Protein AF-A0A528B965-F1 (afdb_monomer_lite)

Foldseek 3Di:
DPPPVPDDPQDPDPVVNVVVVLVCLCPPNPLALSNLLSCLVNVNFDDSSLVSLVVLLVCLQQVAAPNLVRQLSLLVCCQPRVVRHPPVSNVSNLVSLLAGDLDDVWDDDYDYDCPALQNVLSSLSSQQSSLVRQVQDARVGVRDGSVVSNVSSVVSNVVSVVVCVVPPDPDDPDDDD

Structure (mmCIF, N/CA/C/O backbone):
data_AF-A0A528B965-F1
#
_entry.id   AF-A0A528B965-F1
#
loop_
_atom_site.group_PDB
_atom_site.id
_atom_site.type_symbol
_atom_site.label_atom_id
_atom_site.label_alt_id
_atom_site.label_comp_id
_atom_site.label_asym_id
_atom_site.label_entity_id
_atom_site.label_seq_id
_atom_site.pdbx_PDB_ins_code
_atom_site.Cartn_x
_atom_site.Cartn_y
_atom_site.Cartn_z
_atom_site.occupancy
_atom_site.B_iso_or_equiv
_atom_site.auth_seq_id
_atom_site.auth_comp_id
_atom_site.auth_asym_id
_atom_site.auth_atom_id
_atom_site.pdbx_PDB_model_num
ATOM 1 N N . ILE A 1 1 ? 21.712 -6.961 -5.231 1.00 48.38 1 ILE A N 1
ATOM 2 C CA . ILE A 1 1 ? 22.822 -6.537 -6.134 1.00 48.38 1 ILE A CA 1
ATOM 3 C C . ILE A 1 1 ? 22.264 -6.386 -7.550 1.00 48.38 1 ILE A C 1
ATOM 5 O O . ILE A 1 1 ? 21.886 -7.388 -8.145 1.00 48.38 1 ILE A O 1
ATOM 9 N N . CYS A 1 2 ? 22.176 -5.164 -8.090 1.00 52.44 2 CYS A N 1
ATOM 10 C CA . CYS A 1 2 ? 21.817 -4.955 -9.499 1.00 52.44 2 CYS A CA 1
ATOM 11 C C . CYS A 1 2 ? 22.972 -5.413 -10.394 1.00 52.44 2 CYS A C 1
ATOM 13 O O . CYS A 1 2 ? 24.052 -4.824 -10.389 1.00 52.44 2 CYS A O 1
ATOM 15 N N . HIS A 1 3 ? 22.761 -6.480 -11.162 1.00 63.75 3 HIS A N 1
ATOM 16 C CA . HIS A 1 3 ? 23.746 -6.948 -12.130 1.00 63.75 3 HIS A CA 1
ATOM 17 C C . HIS A 1 3 ? 23.744 -6.015 -13.347 1.00 63.75 3 HIS A C 1
ATOM 19 O O . HIS A 1 3 ? 22.979 -6.233 -14.284 1.00 63.75 3 HIS A O 1
ATOM 25 N N . ALA A 1 4 ? 24.617 -5.001 -13.348 1.00 63.31 4 ALA A N 1
ATOM 26 C CA . ALA A 1 4 ? 24.765 -4.040 -14.450 1.00 63.31 4 ALA A CA 1
ATOM 27 C C . ALA A 1 4 ? 24.949 -4.716 -15.826 1.00 63.31 4 ALA A C 1
ATOM 29 O O . ALA A 1 4 ? 24.523 -4.188 -16.845 1.00 63.31 4 ALA A O 1
ATOM 30 N N . ALA A 1 5 ? 25.497 -5.935 -15.855 1.00 71.44 5 ALA A N 1
ATOM 31 C CA . ALA A 1 5 ? 25.666 -6.728 -17.072 1.00 71.44 5 ALA A CA 1
ATOM 32 C C . ALA A 1 5 ? 24.353 -7.228 -17.714 1.00 71.44 5 ALA A C 1
ATOM 34 O O . ALA A 1 5 ? 24.384 -7.703 -18.846 1.00 71.44 5 ALA A O 1
ATOM 35 N N . ARG A 1 6 ? 23.209 -7.162 -17.015 1.00 72.06 6 ARG A N 1
ATOM 36 C CA . ARG A 1 6 ? 21.889 -7.530 -17.568 1.00 72.06 6 ARG A CA 1
ATOM 37 C C . ARG A 1 6 ? 21.158 -6.354 -18.215 1.00 72.06 6 ARG A C 1
ATOM 39 O O . ARG A 1 6 ? 20.129 -6.569 -18.847 1.00 72.06 6 ARG A O 1
ATOM 46 N N . GLN A 1 7 ? 21.657 -5.131 -18.047 1.00 70.25 7 GLN A N 1
ATOM 47 C CA . GLN A 1 7 ? 21.017 -3.939 -18.594 1.00 70.25 7 GLN A CA 1
ATOM 48 C C . GLN A 1 7 ? 21.459 -3.747 -20.048 1.00 70.25 7 GLN A C 1
ATOM 50 O O . GLN A 1 7 ? 22.637 -3.538 -20.335 1.00 70.25 7 GLN A O 1
ATOM 55 N N . GLY A 1 8 ? 20.504 -3.882 -20.970 1.00 78.25 8 GLY A N 1
ATOM 56 C CA . GLY A 1 8 ? 20.703 -3.627 -22.393 1.00 78.25 8 GLY A CA 1
ATOM 57 C C . GLY A 1 8 ? 20.604 -2.139 -22.740 1.00 78.25 8 GLY A C 1
ATOM 58 O O . GLY A 1 8 ? 20.578 -1.261 -21.878 1.00 78.25 8 GLY A O 1
ATOM 59 N N . ARG A 1 9 ? 20.522 -1.839 -24.040 1.00 87.75 9 ARG A N 1
ATOM 60 C CA . ARG A 1 9 ? 20.187 -0.487 -24.497 1.00 87.75 9 ARG A CA 1
ATOM 61 C C . ARG A 1 9 ? 18.726 -0.202 -24.153 1.00 87.75 9 ARG A C 1
ATOM 63 O O . ARG A 1 9 ? 17.852 -0.891 -24.667 1.00 87.75 9 ARG A O 1
ATOM 70 N N . ALA A 1 10 ? 18.487 0.845 -23.363 1.00 88.12 10 ALA A N 1
ATOM 71 C CA . ALA A 1 10 ? 17.137 1.252 -22.989 1.00 88.12 10 ALA A CA 1
ATOM 72 C C . ALA A 1 10 ? 16.240 1.440 -24.235 1.00 88.12 10 ALA A C 1
ATOM 74 O O . ALA A 1 10 ? 16.672 2.098 -25.197 1.00 88.12 10 ALA A O 1
ATOM 75 N N . PRO A 1 11 ? 15.000 0.917 -24.224 1.00 92.94 11 PRO A N 1
ATOM 76 C CA . PRO A 1 11 ? 14.039 1.114 -25.302 1.00 92.94 11 PRO A CA 1
ATOM 77 C C . PRO A 1 11 ? 13.821 2.592 -25.648 1.00 92.94 11 PRO A C 1
ATOM 79 O O . PRO A 1 11 ? 13.966 3.489 -24.812 1.00 92.94 11 PRO A O 1
ATOM 82 N N . ALA A 1 12 ? 13.452 2.879 -26.897 1.00 94.81 12 ALA A N 1
ATOM 83 C CA . ALA A 1 12 ? 13.223 4.256 -27.336 1.00 94.81 12 ALA A CA 1
ATOM 84 C C . ALA A 1 12 ? 11.933 4.856 -26.744 1.00 94.81 12 ALA A C 1
ATOM 86 O O . ALA A 1 12 ? 11.887 6.056 -26.475 1.00 94.81 12 ALA A O 1
ATOM 87 N N . ILE A 1 13 ? 10.912 4.025 -26.521 1.00 96.44 13 ILE A N 1
ATOM 88 C CA . ILE A 1 13 ? 9.562 4.438 -26.125 1.00 96.44 13 ILE A CA 1
ATOM 89 C C . ILE A 1 13 ? 9.375 4.245 -24.615 1.00 96.44 13 ILE A C 1
ATOM 91 O O . ILE A 1 13 ? 9.802 3.239 -24.053 1.00 96.44 13 ILE A O 1
ATOM 95 N N . LEU A 1 14 ? 8.712 5.201 -23.952 1.00 94.00 14 LEU A N 1
ATOM 96 C CA . LEU A 1 14 ? 8.472 5.170 -22.502 1.00 94.00 14 LEU A CA 1
ATOM 97 C C . LEU A 1 14 ? 7.740 3.897 -22.047 1.00 94.00 14 LEU A C 1
ATOM 99 O O . LEU A 1 14 ? 8.148 3.285 -21.065 1.00 94.00 14 LEU A O 1
ATOM 103 N N . ALA A 1 15 ? 6.694 3.485 -22.766 1.00 94.56 15 ALA A N 1
ATOM 104 C CA . ALA A 1 15 ? 5.930 2.281 -22.439 1.00 94.56 15 ALA A CA 1
ATOM 105 C C . ALA A 1 15 ? 6.813 1.023 -22.421 1.00 94.56 15 ALA A C 1
ATOM 107 O O . ALA A 1 15 ? 6.720 0.220 -21.495 1.00 94.56 15 ALA A O 1
ATOM 108 N N . ASP A 1 16 ? 7.732 0.901 -23.380 1.00 93.75 16 ASP A N 1
ATOM 109 C CA . ASP A 1 16 ? 8.650 -0.236 -23.461 1.00 93.75 16 ASP A CA 1
ATOM 110 C C . ASP A 1 16 ? 9.681 -0.215 -22.326 1.00 93.75 16 ASP A C 1
ATOM 112 O O . ASP A 1 16 ? 10.038 -1.269 -21.809 1.00 93.75 16 ASP A O 1
ATOM 116 N N . ARG A 1 17 ? 10.125 0.972 -21.883 1.00 93.50 17 ARG A N 1
ATOM 117 C CA . ARG A 1 17 ? 10.997 1.108 -20.698 1.00 93.50 17 ARG A CA 1
ATOM 118 C C . ARG A 1 17 ? 10.288 0.665 -19.422 1.00 93.50 17 ARG A C 1
ATOM 120 O O . ARG A 1 17 ? 10.889 -0.015 -18.598 1.00 93.50 17 ARG A O 1
ATOM 127 N N . ILE A 1 18 ? 9.015 1.037 -19.263 1.00 92.06 18 ILE A N 1
ATOM 128 C CA . ILE A 1 18 ? 8.187 0.600 -18.129 1.00 92.06 18 ILE A CA 1
ATOM 129 C C . ILE A 1 18 ? 8.013 -0.922 -18.173 1.00 92.06 18 ILE A C 1
ATOM 131 O O . ILE A 1 18 ? 8.198 -1.586 -17.156 1.00 92.06 18 ILE A O 1
ATOM 135 N N . GLY A 1 19 ? 7.715 -1.476 -19.352 1.00 92.62 19 GLY A N 1
ATOM 136 C CA . GLY A 1 19 ? 7.613 -2.920 -19.561 1.00 92.62 19 GLY A CA 1
ATOM 137 C C . GLY A 1 19 ? 8.909 -3.653 -19.209 1.00 92.62 19 GLY A C 1
ATOM 138 O O . GLY A 1 19 ? 8.876 -4.604 -18.434 1.00 92.62 19 GLY A O 1
ATOM 139 N N . GLU A 1 20 ? 10.054 -3.177 -19.705 1.00 92.25 20 GLU A N 1
ATOM 140 C CA . GLU A 1 20 ? 11.374 -3.731 -19.387 1.00 92.25 20 GLU A CA 1
ATOM 141 C C . GLU A 1 20 ? 11.659 -3.687 -17.878 1.00 92.25 20 GLU A C 1
ATOM 143 O O . GLU A 1 20 ? 12.077 -4.694 -17.306 1.00 92.25 20 GLU A O 1
ATOM 148 N N . ALA A 1 21 ? 11.387 -2.562 -17.211 1.00 91.94 21 ALA A N 1
ATOM 149 C CA . ALA A 1 21 ? 11.592 -2.427 -15.771 1.00 91.94 21 ALA A CA 1
ATOM 150 C C . ALA A 1 21 ? 10.714 -3.402 -14.966 1.00 91.94 21 ALA A C 1
ATOM 152 O O . ALA A 1 21 ? 11.220 -4.104 -14.088 1.00 91.94 21 ALA A O 1
ATOM 153 N N . LEU A 1 22 ? 9.420 -3.499 -15.293 1.00 93.88 22 LEU A N 1
ATOM 154 C CA . LEU A 1 22 ? 8.497 -4.431 -14.639 1.00 93.88 22 LEU A CA 1
ATOM 155 C C . LEU A 1 22 ? 8.911 -5.888 -14.859 1.00 93.88 22 LEU A C 1
ATOM 157 O O . LEU A 1 22 ? 8.882 -6.680 -13.920 1.00 93.88 22 LEU A O 1
ATOM 161 N N . GLU A 1 23 ? 9.341 -6.243 -16.070 1.00 94.00 23 GLU A N 1
ATOM 162 C CA . GLU A 1 23 ? 9.879 -7.568 -16.378 1.00 94.00 23 GLU A CA 1
ATOM 163 C C . GLU A 1 23 ? 11.122 -7.884 -15.539 1.00 94.00 23 GLU A C 1
ATOM 165 O O . GLU A 1 23 ? 11.208 -8.957 -14.937 1.00 94.00 23 GLU A O 1
ATOM 170 N N . GLN A 1 24 ? 12.072 -6.954 -15.432 1.00 93.12 24 GLN A N 1
ATOM 171 C CA . GLN A 1 24 ? 13.275 -7.165 -14.623 1.00 93.12 24 GLN A CA 1
ATOM 172 C C . GLN A 1 24 ? 12.935 -7.388 -13.145 1.00 93.12 24 GLN A C 1
ATOM 174 O O . GLN A 1 24 ? 13.405 -8.358 -12.546 1.00 93.12 24 GLN A O 1
ATOM 179 N N . VAL A 1 25 ? 12.082 -6.539 -12.566 1.00 94.50 25 VAL A N 1
ATOM 180 C CA . VAL A 1 25 ? 11.664 -6.657 -11.161 1.00 94.50 25 VAL A CA 1
ATOM 181 C C . VAL A 1 25 ? 10.906 -7.966 -10.931 1.00 94.50 25 VAL A C 1
ATOM 183 O O . VAL A 1 25 ? 11.247 -8.734 -10.034 1.00 94.50 25 VAL A O 1
ATOM 186 N N . SER A 1 26 ? 9.938 -8.277 -11.793 1.00 96.12 26 SER A N 1
ATOM 187 C CA . SER A 1 26 ? 9.114 -9.489 -11.725 1.00 96.12 26 SER A CA 1
ATOM 188 C C . SER A 1 26 ? 9.948 -10.779 -11.665 1.00 96.12 26 SER A C 1
ATOM 190 O O . SER A 1 26 ? 9.670 -11.686 -10.866 1.00 96.12 26 SER A O 1
ATOM 192 N N . ASN A 1 27 ? 10.989 -10.859 -12.498 1.00 93.44 27 ASN A N 1
ATOM 193 C CA . ASN A 1 27 ? 11.799 -12.065 -12.647 1.00 93.44 27 ASN A CA 1
ATOM 194 C C . ASN A 1 27 ? 12.958 -12.149 -11.639 1.00 93.44 27 ASN A C 1
ATOM 196 O O . ASN A 1 27 ? 13.339 -13.259 -11.266 1.00 93.44 27 ASN A O 1
ATOM 200 N N . PHE A 1 28 ? 13.527 -11.016 -11.202 1.00 92.00 28 PHE A N 1
ATOM 201 C CA . PHE A 1 28 ? 14.840 -11.015 -10.540 1.00 92.00 28 PHE A CA 1
ATOM 202 C C . PHE A 1 28 ? 14.945 -10.227 -9.232 1.00 92.00 28 PHE A C 1
ATOM 204 O O . PHE A 1 28 ? 15.986 -10.339 -8.584 1.00 92.00 28 PHE A O 1
ATOM 211 N N . ALA A 1 29 ? 13.940 -9.438 -8.842 1.00 92.50 29 ALA A N 1
ATOM 212 C CA . ALA A 1 29 ? 13.988 -8.729 -7.563 1.00 92.50 29 ALA A CA 1
ATOM 213 C C . ALA A 1 29 ? 13.898 -9.698 -6.369 1.00 92.50 29 ALA A C 1
ATOM 215 O O . ALA A 1 29 ? 13.611 -10.895 -6.521 1.00 92.50 29 ALA A O 1
ATOM 216 N N . GLU A 1 30 ? 14.143 -9.181 -5.167 1.00 93.25 30 GLU A N 1
ATOM 217 C CA . GLU A 1 30 ? 13.894 -9.934 -3.939 1.00 93.25 30 GLU A CA 1
ATOM 218 C C . GLU A 1 30 ? 12.411 -10.320 -3.837 1.00 93.25 30 GLU A C 1
ATOM 220 O O . GLU A 1 30 ? 11.551 -9.773 -4.526 1.00 93.25 30 GLU A O 1
ATOM 22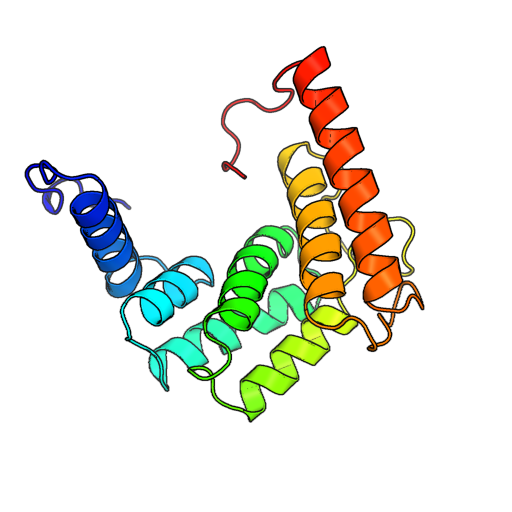5 N N . ALA A 1 31 ? 12.108 -11.354 -3.054 1.00 94.44 31 ALA A N 1
ATOM 226 C CA . ALA A 1 31 ? 10.747 -11.859 -2.901 1.00 94.44 31 ALA A CA 1
ATOM 227 C C . ALA A 1 31 ? 9.931 -10.955 -1.957 1.00 94.44 31 ALA A C 1
ATOM 229 O O . ALA A 1 31 ? 9.570 -11.370 -0.860 1.00 94.44 31 ALA A O 1
ATOM 230 N N . ASP A 1 32 ? 9.657 -9.727 -2.396 1.00 96.25 32 ASP A N 1
ATOM 231 C CA . ASP A 1 32 ? 8.928 -8.692 -1.659 1.00 96.25 32 ASP A CA 1
ATOM 232 C C . ASP A 1 32 ? 7.624 -8.266 -2.371 1.00 96.25 32 ASP A C 1
ATOM 234 O O . ASP A 1 32 ? 7.256 -8.769 -3.442 1.00 96.25 32 ASP A O 1
ATOM 238 N N . THR A 1 33 ? 6.885 -7.330 -1.769 1.00 97.00 33 THR A N 1
ATOM 239 C CA . THR A 1 33 ? 5.614 -6.842 -2.325 1.00 97.00 33 THR A CA 1
ATOM 240 C C . THR A 1 33 ? 5.788 -5.986 -3.582 1.00 97.00 33 THR A C 1
ATOM 242 O O . THR A 1 33 ? 4.852 -5.901 -4.381 1.00 97.00 33 THR A O 1
ATOM 245 N N . VAL A 1 34 ? 6.977 -5.430 -3.837 1.00 96.81 34 VAL A N 1
ATOM 246 C CA . VAL A 1 34 ? 7.304 -4.733 -5.093 1.00 96.81 34 VAL A CA 1
ATOM 247 C C . VAL A 1 34 ? 7.446 -5.744 -6.232 1.00 96.81 34 VAL A C 1
ATOM 249 O O . VAL A 1 34 ? 6.870 -5.563 -7.310 1.00 96.81 34 VAL A O 1
ATOM 252 N N . ARG A 1 35 ? 8.128 -6.869 -5.990 1.00 97.62 35 ARG A N 1
ATOM 253 C CA . ARG A 1 35 ? 8.180 -7.985 -6.935 1.00 97.62 35 ARG A CA 1
ATOM 254 C C . ARG A 1 35 ? 6.809 -8.593 -7.161 1.00 97.62 35 ARG A C 1
ATOM 256 O O . ARG A 1 35 ? 6.465 -8.859 -8.312 1.00 97.62 35 ARG A O 1
ATOM 263 N N . ALA A 1 36 ? 6.013 -8.786 -6.111 1.00 98.25 36 ALA A N 1
ATOM 264 C CA . ALA A 1 36 ? 4.642 -9.264 -6.264 1.00 98.25 36 ALA A CA 1
ATOM 265 C C . ALA A 1 36 ? 3.821 -8.339 -7.177 1.00 98.25 36 ALA A C 1
ATOM 267 O O . ALA A 1 36 ? 3.174 -8.820 -8.110 1.00 98.25 36 ALA A O 1
ATOM 268 N N . LEU A 1 37 ? 3.917 -7.018 -6.982 1.00 98.06 37 LEU A N 1
ATOM 269 C CA . LEU A 1 37 ? 3.245 -6.029 -7.824 1.00 98.06 37 LEU A CA 1
ATOM 270 C C . LEU A 1 37 ? 3.681 -6.136 -9.291 1.00 98.06 37 LEU A C 1
ATOM 272 O O . LEU A 1 37 ? 2.833 -6.205 -10.182 1.00 98.06 37 LEU A O 1
ATOM 276 N N . ALA A 1 38 ? 4.989 -6.209 -9.550 1.00 97.94 38 ALA A N 1
ATOM 277 C CA . ALA A 1 38 ? 5.525 -6.340 -10.904 1.00 97.94 38 ALA A CA 1
ATOM 278 C C . ALA A 1 38 ? 5.099 -7.654 -11.580 1.00 97.94 38 ALA A C 1
ATOM 280 O O . ALA A 1 38 ? 4.752 -7.677 -12.765 1.00 97.94 38 ALA A O 1
ATOM 281 N N . ARG A 1 39 ? 5.064 -8.757 -10.825 1.00 98.38 39 ARG A N 1
ATOM 282 C CA . ARG A 1 39 ? 4.570 -10.049 -11.312 1.00 98.38 39 ARG A CA 1
ATOM 283 C C . ARG A 1 39 ? 3.093 -9.979 -11.682 1.00 98.38 39 ARG A C 1
ATOM 285 O O . ARG A 1 39 ? 2.723 -10.398 -12.776 1.00 98.38 39 ARG A O 1
ATOM 292 N N . LEU A 1 40 ? 2.249 -9.398 -10.829 1.00 98.12 40 LEU A N 1
ATOM 293 C CA . LEU A 1 40 ? 0.825 -9.212 -11.125 1.00 98.12 40 LEU A CA 1
ATOM 294 C C . LEU A 1 40 ? 0.613 -8.327 -12.361 1.00 98.12 40 LEU A C 1
ATOM 296 O O . LEU A 1 40 ? -0.176 -8.692 -13.239 1.00 98.12 40 LEU A O 1
ATOM 300 N N . ALA A 1 41 ? 1.359 -7.222 -12.468 1.00 97.12 41 ALA A N 1
ATOM 301 C CA . ALA A 1 41 ? 1.306 -6.292 -13.596 1.00 97.12 41 ALA A CA 1
ATOM 302 C C . ALA A 1 41 ? 1.699 -6.943 -14.929 1.00 97.12 41 ALA A C 1
ATOM 304 O O . 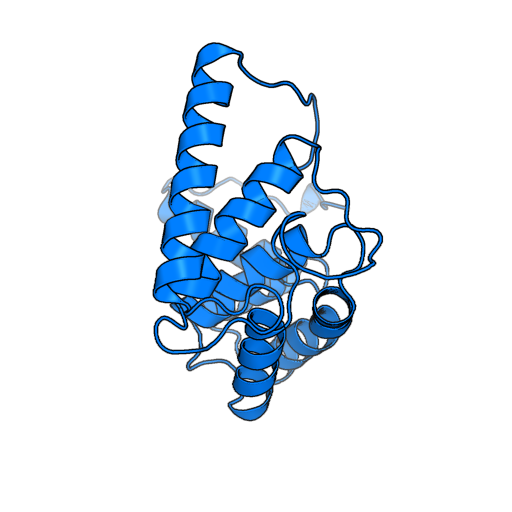ALA A 1 41 ? 1.091 -6.667 -15.960 1.00 97.12 41 ALA A O 1
ATOM 305 N N . THR A 1 42 ? 2.655 -7.871 -14.902 1.00 97.00 42 THR A N 1
ATOM 306 C CA . THR A 1 42 ? 3.124 -8.611 -16.085 1.00 97.00 42 THR A CA 1
ATOM 307 C C . THR A 1 42 ? 2.367 -9.924 -16.330 1.00 97.00 42 THR A C 1
ATOM 309 O O . THR A 1 42 ? 2.794 -10.758 -17.123 1.00 97.00 42 THR A O 1
ATOM 312 N N . GLY A 1 43 ? 1.224 -10.133 -15.662 1.00 96.81 43 GLY A N 1
ATOM 313 C CA . GLY A 1 43 ? 0.360 -11.300 -15.881 1.00 96.81 43 GLY A CA 1
ATOM 314 C C . GLY A 1 43 ? 0.841 -12.594 -15.216 1.00 96.81 43 GLY A C 1
ATOM 315 O O . GLY A 1 43 ? 0.263 -13.652 -15.448 1.00 96.81 43 GLY A O 1
ATOM 316 N N . ARG A 1 44 ? 1.857 -12.526 -14.351 1.00 97.12 44 ARG A N 1
ATOM 317 C CA . ARG A 1 44 ? 2.429 -13.661 -13.613 1.00 97.12 44 ARG A CA 1
ATOM 318 C C . ARG A 1 44 ? 1.796 -13.817 -12.229 1.00 97.12 44 ARG A C 1
ATOM 320 O O . ARG A 1 44 ? 2.500 -13.852 -11.225 1.00 97.12 44 ARG A O 1
ATOM 327 N N . GLY A 1 45 ? 0.468 -13.878 -12.156 1.00 95.56 45 GLY A N 1
ATOM 328 C CA . GLY A 1 45 ? -0.239 -14.240 -10.918 1.00 95.56 45 GLY A CA 1
ATOM 329 C C . GLY A 1 45 ? -0.033 -15.710 -10.518 1.00 95.56 45 GLY A C 1
ATOM 330 O O . GLY A 1 45 ? 0.838 -16.402 -11.049 1.00 95.56 45 GLY A O 1
ATOM 331 N N . GLY A 1 46 ? -0.868 -16.207 -9.604 1.00 97.06 46 GLY A N 1
ATOM 332 C CA . GLY A 1 46 ? -0.869 -17.612 -9.185 1.00 97.06 46 GLY A CA 1
ATOM 333 C C . GLY A 1 46 ? 0.105 -17.935 -8.048 1.00 97.06 46 GLY A C 1
ATOM 334 O O . GLY A 1 46 ? 0.630 -17.043 -7.386 1.00 97.06 46 GLY A O 1
ATOM 335 N N . ALA A 1 47 ? 0.346 -19.233 -7.830 1.00 98.06 47 ALA A N 1
ATOM 336 C CA . ALA A 1 47 ? 0.893 -19.769 -6.578 1.00 98.06 47 ALA A CA 1
ATOM 337 C C . ALA A 1 47 ? 2.235 -19.161 -6.128 1.00 98.06 47 ALA A C 1
ATOM 339 O O . ALA A 1 47 ? 2.423 -18.930 -4.939 1.00 98.06 47 ALA A O 1
ATOM 340 N N . GLU A 1 48 ? 3.162 -18.883 -7.051 1.00 97.81 48 GLU A N 1
ATOM 341 C CA . GLU A 1 48 ? 4.446 -18.251 -6.702 1.00 97.81 48 GLU A CA 1
ATOM 342 C C . GLU A 1 48 ? 4.240 -16.820 -6.186 1.00 97.81 48 GLU A C 1
ATOM 344 O O . GLU A 1 48 ? 4.809 -16.430 -5.172 1.00 97.81 48 GLU A O 1
ATOM 349 N N . THR A 1 49 ? 3.389 -16.044 -6.855 1.00 98.56 49 THR A N 1
ATOM 350 C CA . THR A 1 49 ? 3.092 -14.657 -6.475 1.00 98.56 49 THR A CA 1
ATOM 351 C C . THR A 1 49 ? 2.284 -14.596 -5.186 1.00 98.56 49 THR A C 1
ATOM 353 O O . THR A 1 49 ? 2.584 -13.781 -4.316 1.00 98.56 49 THR A O 1
ATOM 356 N N . ASP A 1 50 ? 1.320 -15.503 -5.022 1.00 98.69 50 ASP A N 1
ATOM 357 C CA . ASP A 1 50 ? 0.568 -15.652 -3.778 1.00 98.69 50 ASP A CA 1
ATOM 358 C C . ASP A 1 50 ? 1.494 -16.022 -2.606 1.00 98.69 50 ASP A C 1
ATOM 360 O O . ASP A 1 50 ? 1.337 -15.487 -1.511 1.00 98.69 50 ASP A O 1
ATOM 364 N N . ALA A 1 51 ? 2.498 -16.880 -2.824 1.00 98.69 51 ALA A N 1
ATOM 365 C CA . ALA A 1 51 ? 3.477 -17.232 -1.796 1.00 98.69 51 ALA A CA 1
ATOM 366 C C . ALA A 1 51 ? 4.358 -16.039 -1.385 1.00 98.69 51 ALA A C 1
ATOM 368 O O . ALA A 1 51 ? 4.603 -15.861 -0.193 1.00 98.69 51 ALA A O 1
ATOM 369 N N . ILE A 1 52 ? 4.784 -15.201 -2.341 1.00 98.62 52 ILE A N 1
ATOM 370 C CA . ILE A 1 52 ? 5.529 -13.961 -2.055 1.00 98.62 52 ILE A CA 1
ATOM 371 C C . ILE A 1 52 ? 4.687 -13.030 -1.172 1.00 98.62 52 ILE A C 1
ATOM 373 O O . ILE A 1 52 ? 5.150 -12.573 -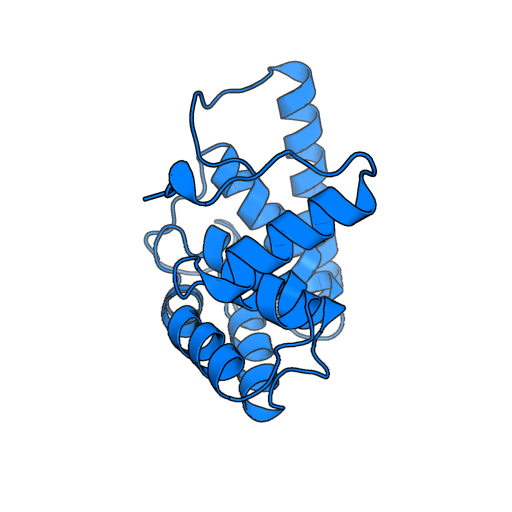0.130 1.00 98.62 52 ILE A O 1
ATOM 377 N N . ILE A 1 53 ? 3.426 -12.794 -1.547 1.00 98.69 53 ILE A N 1
ATOM 378 C CA . ILE A 1 53 ? 2.516 -11.941 -0.771 1.00 98.69 53 ILE A CA 1
ATOM 379 C C . ILE A 1 53 ? 2.272 -12.532 0.625 1.00 98.69 53 ILE A C 1
ATOM 381 O O . ILE A 1 53 ? 2.352 -11.821 1.626 1.00 98.69 53 ILE A O 1
ATOM 385 N N . ALA A 1 54 ? 2.009 -13.837 0.713 1.00 98.75 54 ALA A N 1
ATOM 386 C CA . 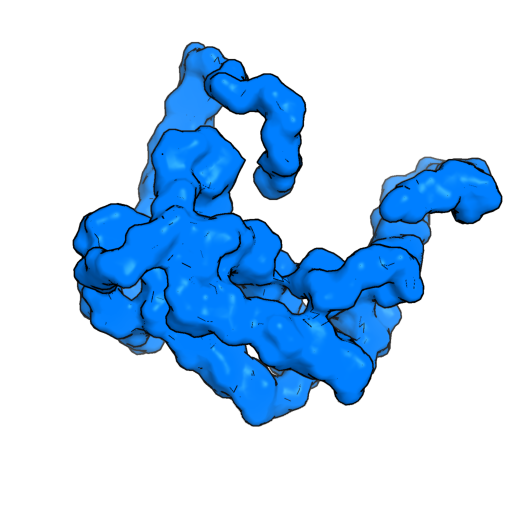ALA A 1 54 ? 1.743 -14.512 1.979 1.00 98.75 54 ALA A CA 1
ATOM 387 C C . ALA A 1 54 ? 2.933 -14.465 2.949 1.00 98.75 54 ALA A C 1
ATOM 389 O O . ALA A 1 54 ? 2.712 -14.407 4.160 1.00 98.75 54 ALA A O 1
ATOM 390 N N . ALA A 1 55 ? 4.163 -14.483 2.426 1.00 98.50 55 ALA A N 1
ATOM 391 C CA . ALA A 1 55 ? 5.389 -14.370 3.209 1.00 98.50 55 ALA A CA 1
ATOM 392 C C . ALA A 1 55 ? 5.633 -12.949 3.746 1.00 98.50 55 ALA A C 1
ATOM 394 O O . ALA A 1 55 ? 6.262 -12.803 4.789 1.00 98.50 55 ALA A O 1
ATOM 395 N N . ALA A 1 56 ? 5.117 -11.917 3.072 1.00 98.06 56 ALA A N 1
ATOM 396 C CA . ALA A 1 56 ? 5.262 -10.521 3.486 1.00 98.06 56 ALA A CA 1
ATOM 397 C C . ALA A 1 56 ? 4.228 -10.080 4.543 1.00 98.06 56 ALA A C 1
ATOM 399 O O . ALA A 1 56 ? 4.487 -9.158 5.315 1.00 98.06 56 ALA A O 1
ATOM 400 N N . LEU A 1 57 ? 3.065 -10.741 4.598 1.00 98.62 57 LEU A N 1
ATOM 401 C CA . LEU A 1 57 ? 1.954 -10.374 5.487 1.00 98.62 57 LEU A CA 1
ATOM 402 C C . LEU A 1 57 ? 2.291 -10.323 6.988 1.00 98.62 57 LEU A C 1
ATOM 404 O O . LEU A 1 57 ? 1.860 -9.355 7.611 1.00 98.62 57 LEU A O 1
ATOM 408 N N . PRO A 1 58 ? 3.059 -11.263 7.578 1.00 98.44 58 PRO A N 1
ATOM 409 C CA . PRO A 1 58 ? 3.354 -11.227 9.012 1.00 98.44 58 PRO A CA 1
ATOM 410 C C . PRO A 1 58 ? 3.967 -9.902 9.482 1.00 98.44 58 PRO A C 1
ATOM 412 O O . PRO A 1 58 ? 3.587 -9.389 10.525 1.00 98.44 58 PRO A O 1
ATOM 415 N N . ALA A 1 59 ? 4.846 -9.285 8.682 1.00 97.75 59 ALA A N 1
ATOM 416 C CA . ALA A 1 59 ? 5.452 -8.002 9.042 1.00 97.75 59 ALA A CA 1
ATOM 417 C C . ALA A 1 59 ? 4.426 -6.855 9.132 1.00 97.75 59 ALA A C 1
ATOM 419 O O . ALA A 1 59 ? 4.571 -5.962 9.964 1.00 97.75 59 ALA A O 1
ATOM 420 N N . ILE A 1 60 ? 3.378 -6.891 8.303 1.00 98.25 60 ILE A N 1
ATOM 421 C CA . ILE A 1 60 ? 2.263 -5.936 8.356 1.00 98.25 60 ILE A CA 1
ATOM 422 C C . ILE A 1 60 ? 1.358 -6.259 9.547 1.00 98.25 60 ILE A C 1
ATOM 424 O O . ILE A 1 60 ? 1.020 -5.368 10.323 1.00 98.25 60 ILE A O 1
ATOM 428 N N . GLU A 1 61 ? 0.982 -7.529 9.702 1.00 98.25 61 GLU A N 1
ATOM 429 C CA . GLU A 1 61 ? 0.092 -8.010 10.768 1.00 98.25 61 GLU A CA 1
ATOM 430 C C . GLU A 1 61 ? 0.641 -7.655 12.160 1.00 98.25 61 GLU A C 1
ATOM 432 O O . GLU A 1 61 ? -0.096 -7.140 13.004 1.00 98.25 61 GLU A O 1
ATOM 437 N N . ASP A 1 62 ? 1.949 -7.826 12.352 1.00 97.06 62 ASP A N 1
ATOM 438 C CA . ASP A 1 62 ? 2.646 -7.556 13.610 1.00 97.06 62 ASP A CA 1
ATOM 439 C C . ASP A 1 62 ? 3.145 -6.102 13.738 1.00 97.06 62 ASP A C 1
ATOM 441 O O . ASP A 1 62 ? 3.744 -5.747 14.754 1.00 97.06 62 ASP A O 1
ATOM 445 N N . CYS A 1 63 ? 2.878 -5.236 12.748 1.00 97.00 63 CYS A N 1
ATOM 446 C CA . CYS A 1 63 ? 3.322 -3.833 12.727 1.00 97.00 63 CYS A CA 1
ATOM 447 C C . CYS A 1 63 ? 4.837 -3.696 12.983 1.00 97.00 63 CYS A C 1
ATOM 449 O O . CYS A 1 63 ? 5.272 -2.924 13.842 1.00 97.00 63 CYS A O 1
ATOM 451 N N . HIS A 1 64 ? 5.642 -4.483 12.265 1.00 96.06 64 HIS A N 1
ATOM 452 C CA . HIS A 1 64 ? 7.098 -4.375 12.315 1.00 96.06 64 HIS A CA 1
ATOM 453 C C . HIS A 1 64 ? 7.568 -3.003 11.829 1.00 96.06 64 HIS A C 1
ATOM 455 O O . HIS A 1 64 ? 6.900 -2.346 11.029 1.00 96.06 64 HIS A O 1
ATOM 461 N N . ASP A 1 65 ? 8.755 -2.595 12.275 1.00 93.12 65 ASP A N 1
ATOM 462 C CA . ASP A 1 65 ? 9.403 -1.419 11.702 1.00 93.12 65 ASP A CA 1
ATOM 463 C C . ASP A 1 65 ? 9.569 -1.580 10.179 1.00 93.12 65 ASP A C 1
ATOM 465 O O . ASP A 1 65 ? 9.841 -2.682 9.689 1.00 93.12 65 ASP A O 1
ATOM 469 N N . CYS A 1 66 ? 9.346 -0.495 9.437 1.00 93.25 66 CYS A N 1
ATOM 470 C CA . CYS A 1 66 ? 9.292 -0.459 7.969 1.00 93.25 66 CYS A CA 1
ATOM 471 C C . CYS A 1 66 ? 8.167 -1.276 7.294 1.00 93.25 66 CYS A C 1
ATOM 473 O O . CYS A 1 66 ? 8.226 -1.523 6.084 1.00 93.25 66 CYS A O 1
ATOM 475 N N . ALA A 1 67 ? 7.126 -1.704 8.019 1.00 96.38 67 ALA A N 1
ATOM 476 C CA . ALA A 1 67 ? 5.990 -2.410 7.414 1.00 96.38 67 ALA A CA 1
ATOM 477 C C . ALA A 1 67 ? 5.195 -1.557 6.403 1.00 96.38 67 ALA A C 1
ATOM 479 O O . ALA A 1 67 ? 4.529 -2.102 5.522 1.00 96.38 67 ALA A O 1
ATOM 480 N N . ASP A 1 68 ? 5.300 -0.234 6.471 1.00 95.75 68 ASP A N 1
ATOM 481 C CA . ASP A 1 68 ? 4.713 0.728 5.539 1.00 95.75 68 ASP A CA 1
ATOM 482 C C . ASP A 1 68 ? 5.264 0.573 4.108 1.00 95.75 68 ASP A C 1
ATOM 484 O O . ASP A 1 68 ? 4.485 0.574 3.147 1.00 95.75 68 ASP A O 1
ATOM 488 N N . PHE A 1 69 ? 6.564 0.287 3.962 1.00 95.56 69 PHE A N 1
ATOM 489 C CA . PHE A 1 69 ? 7.188 -0.053 2.672 1.00 95.56 69 PHE A CA 1
ATOM 490 C C . PHE A 1 69 ? 6.658 -1.355 2.070 1.00 95.56 69 PHE A C 1
ATOM 492 O O . PHE A 1 69 ? 6.692 -1.547 0.855 1.00 95.56 69 PHE A O 1
ATOM 499 N N . ILE A 1 70 ? 6.155 -2.259 2.910 1.00 97.56 70 ILE A N 1
ATOM 500 C CA . ILE A 1 70 ? 5.560 -3.524 2.477 1.00 97.56 70 ILE A CA 1
ATOM 501 C C . ILE A 1 70 ? 4.086 -3.304 2.116 1.00 97.56 70 ILE A C 1
ATOM 503 O O . ILE A 1 70 ? 3.608 -3.804 1.090 1.00 97.56 70 ILE A O 1
ATOM 507 N N . LEU A 1 71 ? 3.374 -2.535 2.945 1.00 98.38 71 LEU A N 1
ATOM 508 C CA . LEU A 1 71 ? 1.938 -2.304 2.854 1.00 98.38 71 LEU A CA 1
ATOM 509 C C . LEU A 1 71 ? 1.545 -1.484 1.623 1.00 98.38 71 LEU A C 1
ATOM 511 O O . LEU A 1 71 ? 0.573 -1.839 0.956 1.00 98.38 71 LEU A O 1
ATOM 515 N N . VAL A 1 72 ? 2.272 -0.417 1.280 1.00 97.81 72 VAL A N 1
ATOM 516 C CA . VAL A 1 72 ? 1.892 0.444 0.144 1.00 97.81 72 VAL A CA 1
ATOM 517 C C . VAL A 1 72 ? 1.891 -0.321 -1.195 1.00 97.81 72 VAL A C 1
ATOM 519 O O . VAL A 1 72 ? 0.862 -0.297 -1.882 1.00 97.81 72 VAL A O 1
ATOM 522 N N . PRO A 1 73 ? 2.937 -1.085 -1.576 1.00 97.38 73 PRO A N 1
ATOM 523 C CA . PRO A 1 73 ? 2.882 -1.933 -2.770 1.00 97.38 73 PRO A CA 1
ATOM 524 C C . PRO A 1 73 ? 1.798 -3.019 -2.692 1.00 97.38 73 PRO A C 1
ATOM 526 O O . PRO A 1 73 ? 1.165 -3.337 -3.704 1.00 97.38 73 PRO A O 1
ATOM 529 N N . LEU A 1 74 ? 1.527 -3.569 -1.500 1.00 98.62 74 LEU A N 1
ATOM 530 C CA . LEU A 1 74 ? 0.461 -4.556 -1.302 1.00 98.62 74 LEU A CA 1
ATOM 531 C C . LEU A 1 74 ? -0.935 -3.960 -1.547 1.00 98.62 74 LEU A C 1
ATOM 533 O O . LEU A 1 74 ? -1.777 -4.610 -2.173 1.00 98.62 74 LEU A O 1
ATOM 537 N N . LEU A 1 75 ? -1.176 -2.717 -1.123 1.00 98.62 75 LEU A N 1
ATOM 538 C CA . LEU A 1 75 ? -2.419 -1.991 -1.397 1.00 98.62 75 LEU A CA 1
ATOM 539 C C . LEU A 1 75 ? -2.643 -1.839 -2.906 1.00 98.62 75 LEU A C 1
ATOM 541 O O . LEU A 1 75 ? -3.751 -2.084 -3.388 1.00 98.62 75 LEU A O 1
ATOM 545 N N . TRP A 1 76 ? -1.592 -1.540 -3.675 1.00 98.00 76 TRP A N 1
ATOM 546 C CA . TRP A 1 76 ? -1.658 -1.513 -5.140 1.00 98.00 76 TRP A CA 1
ATOM 547 C C . TRP A 1 76 ? -1.948 -2.888 -5.745 1.00 98.00 76 TRP A C 1
ATOM 549 O O . TRP A 1 76 ? -2.831 -2.996 -6.603 1.00 98.00 76 TRP A O 1
ATOM 559 N N . CYS A 1 77 ? -1.279 -3.946 -5.265 1.00 98.31 77 CYS A N 1
ATOM 560 C CA . CYS A 1 77 ? -1.565 -5.326 -5.674 1.00 98.31 77 CYS A CA 1
ATOM 561 C C . CYS A 1 77 ? -3.057 -5.637 -5.507 1.00 98.31 77 CYS A C 1
ATOM 563 O O . CYS A 1 77 ? -3.728 -6.082 -6.440 1.00 98.31 77 CYS A O 1
ATOM 565 N N . ARG A 1 78 ? -3.592 -5.336 -4.322 1.00 98.25 78 ARG A N 1
ATOM 566 C CA . ARG A 1 78 ? -4.976 -5.612 -3.949 1.00 98.25 78 ARG A CA 1
ATOM 567 C C . ARG A 1 78 ? -5.993 -4.755 -4.706 1.00 98.25 78 ARG A C 1
ATOM 569 O O . ARG A 1 78 ? -7.080 -5.252 -5.020 1.00 98.25 78 ARG A O 1
ATOM 576 N N . ARG A 1 79 ? -5.666 -3.489 -4.988 1.00 97.62 79 ARG A N 1
ATOM 577 C CA . ARG A 1 79 ? -6.549 -2.511 -5.645 1.00 97.62 79 ARG A CA 1
ATOM 578 C C . ARG A 1 79 ? -6.659 -2.706 -7.153 1.00 97.62 79 ARG A C 1
ATOM 580 O O . ARG A 1 79 ? -7.738 -2.470 -7.699 1.00 97.62 79 ARG A O 1
ATOM 587 N N . VAL A 1 80 ? -5.559 -3.071 -7.813 1.00 97.81 80 VAL A N 1
ATOM 588 C CA . VAL A 1 80 ? -5.474 -3.154 -9.282 1.00 97.81 80 VAL A CA 1
ATOM 589 C C . VAL A 1 80 ? -5.609 -4.592 -9.781 1.00 97.81 80 VAL A C 1
ATOM 591 O O . VAL A 1 80 ? -6.207 -4.808 -10.829 1.00 97.81 80 VAL A O 1
ATOM 594 N N . TYR A 1 81 ? -5.105 -5.571 -9.025 1.00 98.19 81 TYR A N 1
ATOM 595 C CA . TYR A 1 81 ? -4.992 -6.968 -9.462 1.00 98.19 81 TYR A CA 1
ATOM 596 C C . TYR A 1 81 ? -5.624 -7.964 -8.480 1.00 98.19 81 TYR A C 1
ATOM 598 O O . TYR A 1 81 ? -5.267 -9.141 -8.468 1.00 98.19 81 TYR A O 1
ATOM 606 N N . GLY A 1 82 ? -6.549 -7.519 -7.624 1.00 97.31 82 GLY A N 1
ATOM 607 C CA . GLY A 1 82 ? -7.159 -8.364 -6.589 1.00 97.31 82 GLY A CA 1
ATOM 608 C C . GLY A 1 82 ? -7.965 -9.562 -7.118 1.00 97.31 82 GLY A C 1
ATOM 609 O O . GLY A 1 82 ? -8.307 -10.456 -6.349 1.00 97.31 82 GLY A O 1
ATOM 610 N N . ASP A 1 83 ? -8.286 -9.599 -8.408 1.00 97.06 83 ASP A N 1
ATOM 611 C CA . ASP A 1 83 ? -8.878 -10.738 -9.120 1.00 97.06 83 ASP A CA 1
ATOM 612 C C . ASP A 1 83 ? -7.848 -11.821 -9.494 1.00 97.06 83 ASP A C 1
ATOM 614 O O . ASP A 1 83 ? -8.218 -12.973 -9.710 1.00 97.06 83 ASP A O 1
ATOM 618 N N . ARG A 1 84 ? -6.557 -11.470 -9.525 1.00 97.62 84 ARG A N 1
ATOM 619 C CA . ARG A 1 84 ? -5.429 -12.371 -9.819 1.00 97.62 84 ARG A CA 1
ATOM 620 C C . ARG A 1 84 ? -4.771 -12.963 -8.569 1.00 97.62 84 ARG A C 1
ATOM 622 O O . ARG A 1 84 ? -3.825 -13.738 -8.703 1.00 97.62 84 ARG A O 1
ATOM 629 N N . ILE A 1 85 ? -5.251 -12.584 -7.386 1.00 98.38 85 ILE A N 1
ATOM 630 C CA . ILE A 1 85 ? -4.791 -13.068 -6.079 1.00 98.38 85 ILE A CA 1
ATOM 631 C C . ILE A 1 85 ? -5.786 -14.116 -5.576 1.00 98.38 85 ILE A C 1
ATOM 633 O O . ILE A 1 85 ? -7.001 -13.914 -5.672 1.00 98.38 85 ILE A O 1
ATOM 637 N N . ALA A 1 86 ? -5.293 -15.221 -5.010 1.00 98.31 86 ALA A N 1
ATOM 638 C CA . ALA A 1 86 ? -6.162 -16.250 -4.444 1.00 98.31 86 ALA A CA 1
ATOM 639 C C . ALA A 1 86 ? -7.158 -15.663 -3.425 1.00 98.31 86 ALA A C 1
ATOM 641 O O . ALA A 1 86 ? -6.785 -14.896 -2.539 1.00 98.31 86 ALA A O 1
ATOM 642 N N . VAL A 1 87 ? -8.432 -16.067 -3.509 1.00 98.19 87 VAL A N 1
ATOM 643 C CA . VAL A 1 87 ? -9.528 -15.490 -2.703 1.00 98.19 87 VAL A CA 1
ATOM 644 C C . VAL A 1 87 ? -9.233 -15.527 -1.200 1.00 98.19 87 VAL A C 1
ATOM 646 O O . VAL A 1 87 ? -9.424 -14.523 -0.522 1.00 98.19 87 VAL A O 1
ATOM 649 N N . GLY A 1 88 ? -8.722 -16.647 -0.678 1.00 98.38 88 GLY A N 1
ATOM 650 C CA . GLY A 1 88 ? -8.368 -16.761 0.743 1.00 98.38 88 GLY A CA 1
ATOM 651 C C . GLY A 1 88 ? -7.249 -15.803 1.161 1.00 98.38 88 GLY A C 1
ATOM 652 O O . GLY A 1 88 ? -7.330 -15.178 2.216 1.00 98.38 88 GLY A O 1
ATOM 653 N N . LEU A 1 89 ? -6.243 -15.619 0.303 1.00 98.75 89 LEU A N 1
ATOM 654 C CA . LEU A 1 89 ? -5.165 -14.665 0.549 1.00 98.75 89 LEU A CA 1
ATOM 655 C C . LEU A 1 89 ? -5.674 -13.223 0.473 1.00 98.75 89 LEU A C 1
ATOM 657 O O . LEU A 1 89 ? -5.301 -12.401 1.301 1.00 98.75 89 LEU A O 1
ATOM 661 N N . ARG A 1 90 ? -6.589 -12.933 -0.455 1.00 98.50 90 ARG A N 1
ATOM 662 C CA . ARG A 1 90 ? -7.256 -11.634 -0.557 1.00 98.50 90 ARG A CA 1
ATOM 663 C C . ARG A 1 90 ? -7.988 -11.255 0.728 1.00 98.50 90 ARG A C 1
ATOM 665 O O . ARG A 1 90 ? -7.867 -10.119 1.166 1.00 98.50 90 ARG A O 1
ATOM 672 N N . HIS A 1 91 ? -8.696 -12.201 1.344 1.00 98.69 91 HIS A N 1
ATOM 673 C CA . HIS A 1 91 ? -9.336 -11.974 2.641 1.00 98.69 91 HIS A CA 1
ATOM 674 C C . HIS A 1 91 ? -8.316 -11.676 3.743 1.00 98.69 91 HIS A C 1
ATOM 676 O O . HIS A 1 91 ? -8.516 -10.740 4.505 1.00 98.69 91 HIS A O 1
ATOM 682 N N . ARG A 1 92 ? -7.197 -12.410 3.799 1.00 98.75 92 ARG A N 1
ATOM 683 C CA . ARG A 1 92 ? -6.126 -12.140 4.773 1.00 98.75 92 ARG A CA 1
ATOM 684 C C . ARG A 1 92 ? -5.485 -10.761 4.568 1.00 98.75 92 ARG A C 1
ATOM 686 O O . ARG A 1 92 ? -5.193 -10.085 5.544 1.00 98.75 92 ARG A O 1
ATOM 693 N N . ILE A 1 93 ? -5.312 -10.328 3.317 1.00 98.88 93 ILE A N 1
ATOM 694 C CA . ILE A 1 93 ? -4.848 -8.969 2.991 1.00 98.88 93 ILE A CA 1
ATOM 695 C C . ILE A 1 93 ? -5.842 -7.926 3.511 1.00 98.88 93 ILE A C 1
ATOM 697 O O . ILE A 1 93 ? -5.423 -6.969 4.154 1.00 98.88 93 ILE A O 1
ATOM 701 N N . ASP A 1 94 ? -7.141 -8.109 3.256 1.00 98.81 94 ASP A N 1
ATOM 702 C CA . ASP A 1 94 ? -8.172 -7.175 3.723 1.00 98.81 94 ASP A CA 1
ATOM 703 C C . ASP A 1 94 ? -8.186 -7.102 5.265 1.00 98.81 94 ASP A C 1
ATOM 705 O O . ASP A 1 94 ? -8.214 -6.008 5.822 1.00 98.81 94 ASP A O 1
ATOM 709 N N . GLU A 1 95 ? -8.050 -8.231 5.967 1.00 98.88 95 GLU A N 1
ATOM 710 C CA . GLU A 1 95 ? -7.911 -8.253 7.432 1.00 98.88 95 GLU A CA 1
ATOM 711 C C . GLU A 1 95 ? -6.641 -7.540 7.918 1.00 98.88 95 GLU A C 1
ATOM 713 O O . GLU A 1 95 ? -6.706 -6.760 8.870 1.00 98.88 95 GLU A O 1
ATOM 718 N N . ALA A 1 96 ? -5.495 -7.753 7.264 1.00 98.81 96 ALA A N 1
ATOM 719 C CA . ALA A 1 96 ? -4.250 -7.070 7.612 1.00 98.81 96 ALA A CA 1
ATOM 720 C C . ALA A 1 96 ? -4.386 -5.545 7.459 1.00 98.81 96 ALA A C 1
ATOM 722 O O . ALA A 1 96 ? -3.977 -4.806 8.348 1.00 98.81 96 ALA A O 1
ATOM 723 N N . ILE A 1 97 ? -5.036 -5.073 6.388 1.00 98.81 97 ILE A N 1
ATOM 724 C CA . ILE A 1 97 ? -5.342 -3.649 6.164 1.00 98.81 97 ILE A CA 1
ATOM 725 C C . ILE A 1 97 ? -6.214 -3.098 7.302 1.00 98.81 97 ILE A C 1
ATOM 727 O O . ILE A 1 97 ? -5.910 -2.050 7.862 1.00 98.81 97 ILE A O 1
ATOM 731 N N . LEU A 1 98 ? -7.282 -3.800 7.687 1.00 98.88 98 LEU A N 1
ATOM 732 C CA . LEU A 1 98 ? -8.211 -3.316 8.716 1.00 98.88 98 LEU A CA 1
ATOM 733 C C . LEU A 1 98 ? -7.607 -3.294 10.128 1.00 98.88 98 LEU A C 1
ATOM 735 O O . LEU A 1 98 ? -8.039 -2.493 10.961 1.00 98.88 98 LEU A O 1
ATOM 739 N N . ASN A 1 99 ? -6.629 -4.161 10.402 1.00 98.62 99 ASN A N 1
ATOM 740 C CA . ASN A 1 99 ? -5.988 -4.294 11.712 1.00 98.62 99 ASN A CA 1
ATOM 741 C C . ASN A 1 99 ? -4.657 -3.538 11.838 1.00 98.62 99 ASN A C 1
ATOM 743 O O . ASN A 1 99 ? -4.135 -3.425 12.953 1.00 98.62 99 ASN A O 1
ATOM 747 N N . TYR A 1 100 ? -4.104 -3.023 10.740 1.00 98.50 100 TYR A N 1
ATOM 748 C CA . TYR A 1 100 ? -2.856 -2.265 10.751 1.00 98.50 100 TYR A CA 1
ATOM 749 C C . TYR A 1 100 ? -2.990 -0.959 11.543 1.00 98.50 100 TYR A C 1
ATOM 751 O O . TYR A 1 100 ? -4.073 -0.374 11.638 1.00 98.50 100 TYR A O 1
ATOM 759 N N . ARG A 1 101 ? -1.879 -0.496 12.124 1.00 98.00 101 ARG A N 1
ATOM 760 C CA . ARG A 1 101 ? -1.807 0.812 12.780 1.00 98.00 101 ARG A CA 1
ATOM 761 C C . ARG A 1 101 ? -1.217 1.830 11.826 1.00 98.00 101 ARG A C 1
ATOM 763 O O . ARG A 1 101 ? -0.035 1.773 11.502 1.00 98.00 101 ARG A O 1
ATOM 770 N N . TYR A 1 102 ? -2.046 2.772 11.405 1.00 97.75 102 TYR A N 1
ATOM 771 C CA . TYR A 1 102 ? -1.683 3.739 10.377 1.00 97.75 102 TYR A CA 1
ATOM 772 C C . TYR A 1 102 ? -1.016 4.987 10.926 1.00 97.75 102 TYR A C 1
ATOM 774 O O . TYR A 1 102 ? -0.330 5.678 10.182 1.00 97.75 102 TYR A O 1
ATOM 782 N N . TRP A 1 103 ? -1.256 5.336 12.189 1.00 97.12 103 TRP A N 1
ATOM 783 C CA . TRP A 1 103 ? -0.653 6.522 12.779 1.00 97.12 103 TRP A CA 1
ATOM 784 C C . TRP A 1 103 ? -0.687 6.494 14.304 1.00 97.12 103 TRP A C 1
ATOM 786 O O . TRP A 1 103 ? -1.346 5.666 14.934 1.00 97.12 103 TRP A O 1
ATOM 796 N N . MET A 1 104 ? 0.021 7.444 14.906 1.00 95.06 104 MET A N 1
ATOM 797 C CA . MET A 1 104 ? 0.221 7.515 16.350 1.00 95.06 104 MET A CA 1
ATOM 798 C C . MET A 1 104 ? -1.045 7.786 17.164 1.00 95.06 104 MET A C 1
ATOM 800 O O . MET A 1 104 ? -1.084 7.437 18.341 1.00 95.06 104 MET A O 1
ATOM 804 N N . ASP A 1 105 ? -2.067 8.397 16.559 1.00 95.31 105 ASP A N 1
ATOM 805 C CA . ASP A 1 105 ? -3.356 8.650 17.211 1.00 95.31 105 ASP A CA 1
ATOM 806 C C . ASP A 1 105 ? -4.216 7.386 17.352 1.00 95.31 105 ASP A C 1
ATOM 808 O O . ASP A 1 105 ? -5.260 7.417 18.000 1.00 95.31 105 ASP A O 1
ATOM 812 N N . GLU A 1 106 ? -3.786 6.273 16.759 1.00 97.00 106 GLU A N 1
ATOM 813 C CA . GLU A 1 106 ? -4.453 4.985 16.870 1.00 97.00 106 GLU A CA 1
ATOM 814 C C . GLU A 1 106 ? -3.861 4.166 18.031 1.00 97.00 106 GLU A C 1
ATOM 816 O O . GLU A 1 106 ? -2.638 4.159 18.227 1.00 97.00 106 GLU A O 1
ATOM 821 N N . PRO A 1 107 ? -4.699 3.447 18.800 1.00 96.50 107 PRO A N 1
ATOM 822 C CA . PRO A 1 107 ? -4.248 2.612 19.903 1.00 96.50 107 PRO A CA 1
ATOM 823 C C . PRO A 1 107 ? -3.324 1.492 19.412 1.00 96.50 107 PRO A C 1
ATOM 825 O O . PRO A 1 107 ? -3.572 0.834 18.399 1.00 96.50 107 PRO A O 1
ATOM 828 N N . GLY A 1 108 ? -2.255 1.253 20.163 1.00 92.06 108 GLY A N 1
ATOM 829 C CA . GLY A 1 108 ? -1.268 0.225 19.863 1.00 92.06 108 GLY A CA 1
ATOM 830 C C . GLY A 1 108 ? 0.037 0.468 20.608 1.00 92.06 108 GLY A C 1
ATOM 831 O O . GLY A 1 108 ? 0.266 1.551 21.145 1.00 92.06 108 GLY A O 1
ATOM 832 N N . ASN A 1 109 ? 0.875 -0.560 20.649 1.00 90.56 109 ASN A N 1
ATOM 833 C CA . ASN A 1 109 ? 2.243 -0.472 21.132 1.00 90.56 109 ASN A CA 1
ATOM 834 C C . ASN A 1 109 ? 3.111 -1.308 20.192 1.00 90.56 109 ASN A C 1
ATOM 836 O O . ASN A 1 109 ? 3.065 -2.535 20.230 1.00 90.56 109 ASN A O 1
ATOM 840 N N . ASP A 1 110 ? 3.825 -0.623 19.312 1.00 93.12 110 ASP A N 1
ATOM 841 C CA . ASP A 1 110 ? 4.655 -1.186 18.254 1.00 93.12 110 ASP A CA 1
ATOM 842 C C . ASP A 1 110 ? 5.935 -0.361 18.128 1.00 93.12 110 ASP A C 1
ATOM 844 O O . ASP A 1 110 ? 6.110 0.659 18.798 1.00 93.12 110 ASP A O 1
ATOM 848 N N . VAL A 1 111 ? 6.843 -0.842 17.288 1.00 89.75 111 VAL A N 1
ATOM 849 C CA . VAL A 1 111 ? 8.177 -0.266 17.092 1.00 89.75 111 VAL A CA 1
ATOM 850 C C . VAL A 1 111 ? 8.291 0.518 15.783 1.00 89.75 111 VAL A C 1
ATOM 852 O O . VAL A 1 111 ? 9.402 0.822 15.367 1.00 89.75 111 VAL A O 1
ATOM 855 N N . GLN A 1 112 ? 7.167 0.829 15.127 1.00 94.56 112 GLN A N 1
ATOM 856 C CA . GLN A 1 112 ? 7.180 1.477 13.817 1.00 94.56 112 GLN A CA 1
ATOM 857 C C . GLN A 1 112 ? 7.728 2.907 13.893 1.00 94.56 112 GLN A C 1
ATOM 859 O O . GLN A 1 112 ? 7.375 3.688 14.784 1.00 94.56 112 GLN A O 1
ATOM 864 N N . TRP A 1 113 ? 8.559 3.271 12.919 1.00 92.31 113 TRP A N 1
ATOM 865 C CA . TRP A 1 113 ? 9.165 4.594 12.832 1.00 92.31 113 TRP A CA 1
ATOM 866 C C . TRP A 1 113 ? 8.279 5.622 12.101 1.00 92.31 113 TRP A C 1
ATOM 868 O O . TRP A 1 113 ? 8.427 5.870 10.915 1.00 92.31 113 TRP A O 1
ATOM 878 N N . TYR A 1 114 ? 7.345 6.269 12.806 1.00 90.44 114 TYR A N 1
ATOM 879 C CA . TYR A 1 114 ? 6.347 7.167 12.183 1.00 90.44 114 TYR A CA 1
ATOM 880 C C . TYR A 1 114 ? 6.862 8.537 11.713 1.00 90.44 114 TYR A C 1
ATOM 882 O O . TYR A 1 114 ? 6.166 9.225 10.970 1.00 90.44 114 TYR A O 1
ATOM 890 N N . PHE A 1 115 ? 7.999 9.001 12.232 1.00 83.81 115 PHE A N 1
ATOM 891 C CA . PHE A 1 115 ? 8.310 10.438 12.262 1.00 83.81 115 PHE A CA 1
ATOM 892 C C . PHE A 1 115 ? 9.258 10.918 11.177 1.00 83.81 115 PHE A C 1
ATOM 894 O O . PHE A 1 115 ? 9.411 12.127 11.011 1.00 83.81 115 PHE A O 1
ATOM 901 N N . SER A 1 116 ? 9.948 10.004 10.504 1.00 90.00 116 SER A N 1
ATOM 902 C CA . SER A 1 116 ? 10.813 10.408 9.409 1.00 90.00 116 SER A CA 1
ATOM 903 C C . SER A 1 116 ? 9.959 10.755 8.185 1.00 90.00 116 SER A C 1
ATOM 905 O O . SER A 1 116 ? 8.793 10.362 8.082 1.00 90.00 116 SER A O 1
ATOM 907 N N . GLU A 1 117 ? 10.513 11.568 7.298 1.00 89.88 117 GLU A N 1
ATOM 908 C CA . GLU A 1 117 ? 9.806 12.209 6.196 1.00 89.88 117 GLU A CA 1
ATOM 909 C C . GLU A 1 117 ? 9.124 11.179 5.285 1.00 89.88 117 GLU A C 1
ATOM 911 O O . GLU A 1 117 ? 7.922 11.286 5.021 1.00 89.88 117 GLU A O 1
ATOM 916 N N . ASN A 1 118 ? 9.870 10.167 4.835 1.00 89.88 118 ASN A N 1
ATOM 917 C CA . ASN A 1 118 ? 9.361 9.147 3.924 1.00 89.88 118 ASN A CA 1
ATOM 918 C C . ASN A 1 118 ? 8.323 8.227 4.579 1.00 89.88 118 ASN A C 1
ATOM 920 O O . ASN A 1 118 ? 7.262 7.991 3.999 1.00 89.88 118 ASN A O 1
ATOM 924 N N . HIS A 1 119 ? 8.578 7.781 5.807 1.00 94.25 119 HIS A N 1
ATOM 925 C CA . HIS A 1 119 ? 7.653 6.954 6.568 1.00 94.25 119 HIS A CA 1
ATOM 926 C C . HIS A 1 119 ? 6.334 7.686 6.824 1.00 94.25 119 HIS A C 1
ATOM 928 O O . HIS A 1 119 ? 5.262 7.127 6.589 1.00 94.25 119 HIS A O 1
ATOM 934 N N . ALA A 1 120 ? 6.380 8.957 7.240 1.00 94.62 120 ALA A N 1
ATOM 935 C CA . ALA A 1 120 ? 5.173 9.750 7.459 1.00 94.62 120 ALA A CA 1
ATOM 936 C C . ALA A 1 120 ? 4.288 9.776 6.203 1.00 94.62 120 ALA A C 1
ATOM 938 O O . ALA A 1 120 ? 3.090 9.483 6.281 1.00 94.62 120 ALA A O 1
ATOM 939 N N . LEU A 1 121 ? 4.882 10.028 5.030 1.00 95.25 121 LEU A N 1
ATOM 940 C CA . LEU A 1 121 ? 4.146 10.003 3.768 1.00 95.25 121 LEU A CA 1
ATOM 941 C C . LEU A 1 121 ? 3.559 8.621 3.461 1.00 95.25 121 LEU A C 1
ATOM 943 O O . LEU A 1 121 ? 2.395 8.533 3.055 1.00 95.25 121 LEU A O 1
ATOM 947 N N . LEU A 1 122 ? 4.324 7.545 3.662 1.00 96.56 122 LEU A N 1
ATOM 948 C CA . LEU A 1 122 ? 3.869 6.177 3.407 1.00 96.56 122 LEU A CA 1
ATOM 949 C C . LEU A 1 122 ? 2.710 5.785 4.326 1.00 96.56 122 LEU A C 1
ATOM 951 O O . LEU A 1 122 ? 1.702 5.275 3.837 1.00 96.56 122 LEU A O 1
ATOM 955 N N . PHE A 1 123 ? 2.773 6.106 5.619 1.00 97.81 123 PHE A N 1
ATOM 956 C CA . PHE A 1 123 ? 1.676 5.888 6.565 1.00 97.81 123 PHE A CA 1
ATOM 957 C C . PHE A 1 123 ? 0.401 6.639 6.160 1.00 97.81 123 PHE A C 1
ATOM 959 O O . PHE A 1 123 ? -0.698 6.073 6.156 1.00 97.81 123 PHE A O 1
ATOM 966 N N . HIS A 1 124 ? 0.529 7.914 5.782 1.00 97.81 124 HIS A N 1
ATOM 967 C CA . HIS A 1 124 ? -0.602 8.736 5.343 1.00 97.81 124 HIS A CA 1
ATOM 968 C C . HIS A 1 124 ? -1.218 8.207 4.043 1.00 97.81 124 HIS A C 1
ATOM 970 O O . HIS A 1 124 ? -2.443 8.091 3.926 1.00 97.81 124 HIS A O 1
ATOM 976 N N . THR A 1 125 ? -0.365 7.820 3.096 1.00 97.94 125 THR A N 1
ATOM 977 C CA . THR A 1 125 ? -0.760 7.220 1.820 1.00 97.94 125 THR A CA 1
ATOM 978 C C . THR A 1 125 ? -1.441 5.873 2.035 1.00 97.94 125 THR A C 1
ATOM 980 O O . THR A 1 125 ? -2.496 5.616 1.454 1.00 97.94 125 THR A O 1
ATOM 983 N N . ALA A 1 126 ? -0.908 5.030 2.920 1.00 98.38 126 ALA A N 1
ATOM 984 C CA . ALA A 1 126 ? -1.497 3.744 3.256 1.00 98.38 126 ALA A CA 1
ATOM 985 C C . ALA A 1 126 ? -2.888 3.909 3.889 1.00 98.38 126 ALA A C 1
ATOM 987 O O . ALA A 1 126 ? -3.809 3.180 3.518 1.00 98.38 126 ALA A O 1
ATOM 988 N N . ALA A 1 127 ? -3.077 4.892 4.779 1.00 98.62 127 ALA A N 1
ATOM 989 C CA . ALA A 1 127 ? -4.384 5.197 5.367 1.00 98.62 127 ALA A CA 1
ATOM 990 C C . ALA A 1 127 ? -5.392 5.650 4.301 1.00 98.62 127 ALA A C 1
ATOM 992 O O . ALA A 1 127 ? -6.535 5.185 4.277 1.00 98.62 127 ALA A O 1
ATOM 993 N N . TYR A 1 128 ? -4.950 6.518 3.384 1.00 98.75 128 TYR A N 1
ATOM 994 C CA . TYR A 1 128 ? -5.761 6.988 2.265 1.00 98.75 128 TYR A CA 1
ATOM 995 C C . TYR A 1 128 ? -6.215 5.833 1.363 1.00 98.75 128 TYR A C 1
ATOM 997 O O . TYR A 1 128 ? -7.417 5.662 1.132 1.00 98.75 128 TYR A O 1
ATOM 1005 N N . LEU A 1 129 ? -5.259 5.033 0.881 1.00 98.62 129 LEU A N 1
ATOM 1006 C CA . LEU A 1 129 ? -5.489 3.945 -0.067 1.00 98.62 129 LEU A CA 1
ATOM 1007 C C . LEU A 1 129 ? -6.262 2.783 0.566 1.00 98.62 129 LEU A C 1
ATOM 1009 O O . LEU A 1 129 ? -7.204 2.282 -0.046 1.00 98.62 129 LEU A O 1
ATOM 1013 N N . GLY A 1 130 ? -5.904 2.381 1.789 1.00 98.62 130 GLY A N 1
ATOM 1014 C CA . GLY A 1 130 ? -6.594 1.328 2.535 1.00 98.62 130 GLY A CA 1
ATOM 1015 C C . GLY A 1 130 ? -8.050 1.695 2.804 1.00 98.62 130 GLY A C 1
ATOM 1016 O O . GLY A 1 130 ? -8.953 0.915 2.500 1.00 98.62 130 GLY A O 1
ATOM 1017 N N . GLY A 1 131 ? -8.292 2.916 3.289 1.00 98.75 131 GLY A N 1
ATOM 1018 C CA . GLY A 1 131 ? -9.645 3.416 3.514 1.00 98.75 131 GLY A CA 1
ATOM 1019 C C . GLY A 1 131 ? -10.471 3.510 2.226 1.00 98.75 131 GLY A C 1
ATOM 1020 O O . GLY A 1 131 ? -11.639 3.134 2.210 1.00 98.75 131 GLY A O 1
ATOM 1021 N N . HIS A 1 132 ? -9.860 3.948 1.119 1.00 98.38 132 HIS A N 1
ATOM 1022 C CA . HIS A 1 132 ? -10.536 4.046 -0.179 1.00 98.38 132 HIS A CA 1
ATOM 1023 C C . HIS A 1 132 ? -10.861 2.671 -0.784 1.00 98.38 132 HIS A C 1
ATOM 1025 O O . HIS A 1 132 ? -11.843 2.521 -1.509 1.00 98.38 132 HIS A O 1
ATOM 1031 N N . LEU A 1 133 ? -10.032 1.662 -0.505 1.00 98.44 133 LEU A N 1
ATOM 1032 C CA . LEU A 1 133 ? -10.239 0.288 -0.953 1.00 98.44 133 LEU A CA 1
ATOM 1033 C C . LEU A 1 133 ? -11.387 -0.403 -0.198 1.00 98.44 133 LEU A C 1
ATOM 1035 O O . LEU A 1 133 ? -12.112 -1.192 -0.804 1.00 98.44 133 LEU A O 1
ATOM 1039 N N . LEU A 1 134 ? -11.550 -0.115 1.098 1.00 98.62 134 LEU A N 1
ATOM 1040 C CA . LEU A 1 134 ? -12.524 -0.757 1.989 1.00 98.62 134 LEU A CA 1
ATOM 1041 C C . LEU A 1 134 ? -13.447 0.281 2.667 1.00 98.62 134 LEU A C 1
ATOM 1043 O O . LEU A 1 134 ? -13.489 0.342 3.896 1.00 98.62 134 LEU A O 1
ATOM 1047 N N . PRO A 1 135 ? -14.203 1.099 1.906 1.00 98.69 135 PRO A N 1
ATOM 1048 C CA . PRO A 1 135 ? -14.845 2.316 2.419 1.00 98.69 135 PRO A CA 1
ATOM 1049 C C . PRO A 1 135 ? -15.872 2.070 3.532 1.00 98.69 135 PRO A C 1
ATOM 1051 O O . PRO A 1 135 ? -15.960 2.856 4.473 1.00 98.69 135 PRO A O 1
ATOM 1054 N N . GLU A 1 136 ? -16.600 0.956 3.461 1.00 98.69 136 GLU A N 1
ATOM 1055 C CA . GLU A 1 136 ? -17.651 0.603 4.427 1.00 98.69 136 GLU A CA 1
ATOM 1056 C C . GLU A 1 136 ? -17.136 -0.240 5.604 1.00 98.69 136 GLU A C 1
ATOM 1058 O O . GLU A 1 136 ? -17.857 -0.478 6.575 1.00 98.69 136 GLU A O 1
ATOM 1063 N N . ALA A 1 137 ? -15.899 -0.736 5.523 1.00 98.75 137 ALA A N 1
ATOM 1064 C CA . ALA A 1 137 ? -15.324 -1.574 6.564 1.00 98.75 137 ALA A CA 1
ATOM 1065 C C . ALA A 1 137 ? -14.868 -0.730 7.758 1.00 98.75 137 ALA A C 1
ATOM 1067 O O . ALA A 1 137 ? -14.597 0.465 7.634 1.00 98.75 137 ALA A O 1
ATOM 1068 N N . ARG A 1 138 ? -14.766 -1.360 8.931 1.00 98.75 138 ARG A N 1
ATOM 1069 C CA . ARG A 1 138 ? -14.280 -0.702 10.145 1.00 98.75 138 ARG A CA 1
ATOM 1070 C C . ARG A 1 138 ? -12.800 -0.996 10.348 1.00 98.75 138 ARG A C 1
ATOM 1072 O O . ARG A 1 138 ? -12.423 -2.152 10.505 1.00 98.75 138 ARG A O 1
ATOM 1079 N N . PHE A 1 139 ? -11.997 0.057 10.406 1.00 98.81 139 PHE A N 1
ATOM 1080 C CA . PHE A 1 139 ? -10.594 -0.007 10.793 1.00 98.81 139 PHE A CA 1
ATOM 1081 C C . PHE A 1 139 ? -10.526 -0.204 12.305 1.00 98.81 139 PHE A C 1
ATOM 1083 O O . PHE A 1 139 ? -11.050 0.605 13.074 1.00 98.81 139 PHE A O 1
ATOM 1090 N N . VAL A 1 140 ? -9.941 -1.320 12.734 1.00 98.44 140 VAL A N 1
ATOM 1091 C CA . VAL A 1 140 ? -10.116 -1.860 14.089 1.00 98.44 140 VAL A CA 1
ATOM 1092 C C . VAL A 1 140 ? -9.521 -0.935 15.142 1.00 98.44 140 VAL A C 1
ATOM 1094 O O . VAL A 1 140 ? -10.160 -0.674 16.159 1.00 98.44 140 VAL A O 1
ATOM 1097 N N . ARG A 1 141 ? -8.321 -0.402 14.890 1.00 97.75 141 ARG A N 1
ATOM 1098 C CA . ARG A 1 141 ? -7.604 0.427 15.866 1.00 97.75 141 ARG A CA 1
ATOM 1099 C C . ARG A 1 141 ? -8.207 1.821 15.980 1.00 97.75 141 ARG A C 1
ATOM 1101 O O . ARG A 1 141 ? -8.533 2.259 17.077 1.00 97.75 141 ARG A O 1
ATOM 1108 N N . SER A 1 142 ? -8.394 2.510 14.857 1.00 98.06 142 SER A N 1
ATOM 1109 C CA . SER A 1 142 ? -8.970 3.860 14.856 1.00 98.06 142 SER A CA 1
ATOM 1110 C C . SER A 1 142 ? -10.462 3.878 15.190 1.00 98.06 142 SER A C 1
ATOM 1112 O O . SER A 1 142 ? -10.999 4.916 15.574 1.00 98.06 142 SER A O 1
ATOM 1114 N N . GLY A 1 143 ? -11.150 2.751 14.993 1.00 98.44 143 GLY A N 1
ATOM 1115 C CA . GLY A 1 143 ? -12.600 2.663 15.057 1.00 98.44 143 GLY A CA 1
ATOM 1116 C C . GLY A 1 143 ? -13.300 3.403 13.915 1.00 98.44 143 GLY A C 1
ATOM 1117 O O . GLY A 1 143 ? -14.523 3.495 13.945 1.00 98.44 143 GLY A O 1
ATOM 1118 N N . ARG A 1 144 ? -12.579 3.926 12.918 1.00 98.62 144 ARG A N 1
ATOM 1119 C CA . ARG A 1 144 ? -13.148 4.671 11.785 1.00 98.62 144 ARG A CA 1
ATOM 1120 C C . ARG A 1 144 ? -13.731 3.722 10.741 1.00 98.62 144 ARG A C 1
ATOM 1122 O O . ARG A 1 144 ? -13.288 2.582 10.604 1.00 98.62 144 ARG A O 1
ATOM 1129 N N . THR A 1 145 ? -14.711 4.193 9.981 1.00 98.88 145 THR A N 1
ATOM 1130 C CA . THR A 1 145 ? -15.042 3.591 8.680 1.00 98.88 145 THR A CA 1
ATOM 1131 C C . THR A 1 145 ? -13.881 3.792 7.704 1.00 98.88 145 THR A C 1
ATOM 1133 O O . THR A 1 145 ? -13.066 4.703 7.877 1.00 98.88 145 THR A O 1
ATOM 1136 N N . GLY A 1 146 ? -13.794 2.983 6.651 1.00 98.81 146 GLY A N 1
ATOM 1137 C CA . GLY A 1 146 ? -12.778 3.170 5.618 1.00 98.81 146 GLY A CA 1
ATOM 1138 C C . GLY A 1 146 ? -12.872 4.528 4.929 1.00 98.81 146 GLY A C 1
ATOM 1139 O O . GLY A 1 146 ? -11.847 5.158 4.684 1.00 98.81 146 GLY A O 1
ATOM 1140 N N . ALA A 1 147 ? -14.079 5.048 4.699 1.00 98.88 147 ALA A N 1
ATOM 1141 C CA . ALA A 1 147 ? -14.273 6.385 4.139 1.00 98.88 147 ALA A CA 1
ATOM 1142 C C . ALA A 1 147 ? -13.688 7.493 5.041 1.00 98.88 147 ALA A C 1
ATOM 1144 O O . ALA A 1 147 ? -13.013 8.410 4.559 1.00 98.88 147 ALA A O 1
ATOM 1145 N N . GLU A 1 148 ? -13.886 7.394 6.357 1.00 98.88 148 GLU A N 1
ATOM 1146 C CA . GLU A 1 148 ? -13.292 8.313 7.336 1.00 98.88 148 GLU A CA 1
ATOM 1147 C C . GLU A 1 148 ? -11.769 8.143 7.414 1.00 98.88 148 GLU A C 1
ATOM 1149 O O . GLU A 1 148 ? -11.044 9.138 7.383 1.00 98.88 148 GLU A O 1
ATOM 1154 N N . GLN A 1 149 ? -11.271 6.901 7.454 1.00 98.81 149 GLN A N 1
ATOM 1155 C CA . GLN A 1 149 ? -9.835 6.604 7.444 1.00 98.81 149 GLN A CA 1
ATOM 1156 C C . GLN A 1 149 ? -9.165 7.191 6.193 1.00 98.81 149 GLN A C 1
ATOM 1158 O O . GLN A 1 149 ? -8.117 7.832 6.290 1.00 98.81 149 GLN A O 1
ATOM 1163 N N . SER A 1 150 ? -9.814 7.054 5.033 1.00 98.81 150 SER A N 1
ATOM 1164 C CA . SER A 1 150 ? -9.344 7.609 3.766 1.00 98.81 150 SER A CA 1
ATOM 1165 C C . SER A 1 150 ? -9.296 9.135 3.800 1.00 98.81 150 SER A C 1
ATOM 1167 O O . SER A 1 150 ? -8.305 9.737 3.394 1.00 98.81 150 SER A O 1
ATOM 1169 N N . THR A 1 151 ? -10.335 9.769 4.347 1.00 98.81 151 THR A N 1
ATOM 1170 C CA . THR A 1 151 ? -10.408 11.229 4.496 1.00 98.81 151 THR A CA 1
ATOM 1171 C C . THR A 1 151 ? -9.290 11.762 5.394 1.00 98.81 151 THR A C 1
ATOM 1173 O O . THR A 1 151 ? -8.633 12.743 5.041 1.00 98.81 151 THR A O 1
ATOM 1176 N N . VAL A 1 152 ? -9.028 11.098 6.525 1.00 98.56 152 VAL A N 1
ATOM 1177 C CA . VAL A 1 152 ? -7.924 11.448 7.433 1.00 98.56 152 VAL A CA 1
ATOM 1178 C C . VAL A 1 152 ? -6.570 11.272 6.742 1.00 98.56 152 VAL A C 1
ATOM 1180 O O . VAL A 1 152 ? -5.734 12.172 6.812 1.00 98.56 152 VAL A O 1
ATOM 1183 N N . GLY A 1 153 ? -6.361 10.154 6.039 1.00 98.38 153 GLY A N 1
ATOM 1184 C CA . GLY A 1 153 ? -5.144 9.910 5.262 1.00 98.38 153 GLY A CA 1
ATOM 1185 C C . GLY A 1 153 ? -4.906 10.988 4.204 1.00 98.38 153 GLY A C 1
ATOM 1186 O O . GLY A 1 153 ? -3.827 11.569 4.156 1.00 98.38 153 GLY A O 1
ATOM 1187 N N . LEU A 1 154 ? -5.934 11.338 3.424 1.00 98.62 154 LEU A N 1
ATOM 1188 C CA . LEU A 1 154 ? -5.855 12.376 2.391 1.00 98.62 154 LEU A CA 1
ATOM 1189 C C . LEU A 1 154 ? -5.489 13.749 2.967 1.00 98.62 154 LEU A C 1
ATOM 1191 O O . LEU A 1 154 ? -4.669 14.459 2.387 1.00 98.62 1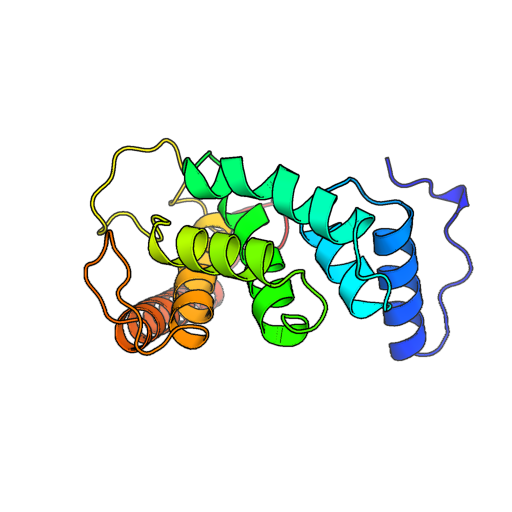54 LEU A O 1
ATOM 1195 N N . ALA A 1 155 ? -6.096 14.134 4.092 1.00 98.56 155 ALA A N 1
ATOM 1196 C CA . ALA A 1 155 ? -5.780 15.396 4.755 1.00 98.56 155 ALA A CA 1
ATOM 1197 C C . ALA A 1 155 ? -4.309 15.447 5.196 1.00 98.56 155 ALA A C 1
ATOM 1199 O O . ALA A 1 155 ? -3.652 16.468 5.013 1.00 98.56 155 ALA A O 1
ATOM 1200 N N . ARG A 1 156 ? -3.781 14.333 5.717 1.00 97.62 156 ARG A N 1
ATOM 1201 C CA . ARG A 1 156 ? -2.377 14.225 6.130 1.00 97.62 156 ARG A CA 1
ATOM 1202 C C . ARG A 1 156 ? -1.412 14.216 4.945 1.00 97.62 156 ARG A C 1
ATOM 1204 O O . ARG A 1 156 ? -0.412 14.913 5.007 1.00 97.62 156 ARG A O 1
ATOM 1211 N N . VAL A 1 157 ? -1.734 13.512 3.854 1.00 97.44 157 VAL A N 1
ATOM 1212 C CA . VAL A 1 157 ? -0.942 13.558 2.607 1.00 97.44 157 VAL A CA 1
ATOM 1213 C C . VAL A 1 157 ? -0.847 14.992 2.085 1.00 97.44 157 VAL A C 1
ATOM 1215 O O . VAL A 1 157 ? 0.239 15.442 1.747 1.00 97.44 157 VAL A O 1
ATOM 1218 N N . ARG A 1 158 ? -1.963 15.733 2.052 1.00 97.56 158 ARG A N 1
ATOM 1219 C CA . ARG A 1 158 ? -1.961 17.137 1.611 1.00 97.56 158 ARG A CA 1
ATOM 1220 C C . ARG A 1 158 ? -1.108 18.024 2.509 1.00 97.56 158 ARG A C 1
ATOM 1222 O O . ARG A 1 158 ? -0.248 18.719 2.000 1.00 97.56 158 ARG A O 1
ATOM 1229 N N . ALA A 1 159 ? -1.293 17.935 3.826 1.00 96.06 159 ALA A N 1
ATOM 1230 C CA . ALA A 1 159 ? -0.494 18.712 4.772 1.00 96.06 159 ALA A CA 1
ATOM 1231 C C . ALA A 1 159 ? 1.007 18.384 4.683 1.00 96.06 159 ALA A C 1
ATOM 1233 O O . ALA A 1 159 ? 1.840 19.275 4.819 1.00 96.06 159 ALA A O 1
ATOM 1234 N N . TRP A 1 160 ? 1.351 17.116 4.442 1.00 94.50 160 TRP A N 1
ATOM 1235 C CA . TRP A 1 160 ? 2.729 16.695 4.206 1.00 94.50 160 TRP A CA 1
ATOM 1236 C C . TRP A 1 160 ? 3.290 17.315 2.919 1.00 94.50 160 TRP A C 1
ATOM 1238 O O . TRP A 1 160 ? 4.392 17.848 2.946 1.00 94.50 160 TRP A O 1
ATOM 1248 N N . LEU A 1 161 ? 2.526 17.300 1.817 1.00 94.06 161 LEU A N 1
ATOM 1249 C CA . LEU A 1 161 ? 2.943 17.891 0.537 1.00 94.06 161 LEU A CA 1
ATOM 1250 C C . LEU A 1 161 ? 3.112 19.410 0.643 1.00 94.06 161 LEU A C 1
ATOM 1252 O O . LEU A 1 161 ? 4.123 19.928 0.185 1.00 94.06 161 LEU A O 1
ATOM 1256 N N . ASP A 1 162 ? 2.178 20.101 1.303 1.00 94.62 162 ASP A N 1
ATOM 1257 C CA . ASP A 1 162 ? 2.269 21.545 1.550 1.00 94.62 162 ASP A CA 1
ATOM 1258 C C . ASP A 1 162 ? 3.551 21.887 2.338 1.00 94.62 162 ASP A C 1
ATOM 1260 O O . ASP A 1 162 ? 4.254 22.842 2.012 1.00 94.62 162 ASP A O 1
ATOM 1264 N N . HIS A 1 163 ? 3.892 21.080 3.352 1.00 91.38 163 HIS A N 1
ATOM 1265 C CA . HIS A 1 163 ? 5.132 21.240 4.116 1.00 91.38 163 HIS A CA 1
ATOM 1266 C C . HIS A 1 163 ? 6.379 20.972 3.261 1.00 91.38 163 HIS A C 1
ATOM 1268 O O . HIS A 1 163 ? 7.330 21.750 3.303 1.00 91.38 163 HIS A O 1
ATOM 1274 N N . PHE A 1 164 ? 6.372 19.896 2.472 1.00 89.50 164 PHE A N 1
ATOM 1275 C CA . PHE A 1 164 ? 7.476 19.539 1.582 1.00 89.50 164 PHE A CA 1
ATOM 1276 C C . PHE A 1 164 ? 7.745 20.627 0.533 1.00 89.50 164 PHE A C 1
ATOM 1278 O O . PHE A 1 164 ? 8.896 20.949 0.256 1.00 89.50 164 PHE A O 1
ATOM 1285 N N . GLU A 1 165 ? 6.700 21.226 -0.038 1.00 88.75 165 GLU A N 1
ATOM 1286 C CA . GLU A 1 165 ? 6.835 22.314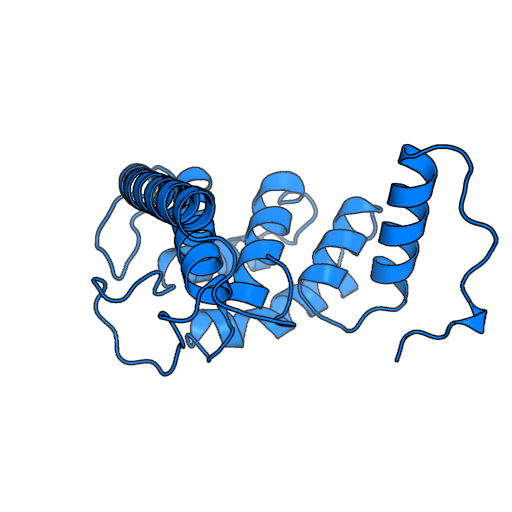 -1.014 1.00 88.75 165 GLU A CA 1
ATOM 1287 C C . GLU A 1 165 ? 7.384 23.607 -0.392 1.00 88.75 165 GLU A C 1
ATOM 1289 O O . GLU A 1 165 ? 8.094 24.355 -1.065 1.00 88.75 165 GLU A O 1
ATOM 1294 N N . GLU A 1 166 ? 7.078 23.879 0.880 1.00 91.12 166 GLU A N 1
ATOM 1295 C CA . GLU A 1 166 ? 7.568 25.070 1.584 1.00 91.12 166 GLU A CA 1
ATOM 1296 C C . GLU A 1 166 ? 9.036 24.934 2.025 1.00 91.12 166 GLU A C 1
ATOM 1298 O O . GLU A 1 166 ? 9.786 25.912 1.962 1.00 91.12 166 GLU A O 1
ATOM 1303 N N . TRP A 1 167 ? 9.453 23.741 2.465 1.00 85.62 167 TRP A N 1
ATOM 1304 C CA . TRP A 1 167 ? 10.736 23.536 3.156 1.00 85.62 167 TRP A CA 1
ATOM 1305 C C . TRP A 1 167 ? 11.731 22.612 2.434 1.00 85.62 167 TRP A C 1
ATOM 1307 O O . TRP A 1 167 ? 12.876 22.516 2.875 1.00 85.62 167 TRP A O 1
ATOM 1317 N N . GLU A 1 168 ? 11.332 21.998 1.316 1.00 80.12 168 GLU A N 1
ATOM 1318 C CA . GLU A 1 168 ? 12.078 20.967 0.577 1.00 80.12 168 GLU A CA 1
ATOM 1319 C C . GLU A 1 168 ? 12.446 19.731 1.433 1.00 80.12 168 GLU A C 1
ATOM 1321 O O . GLU A 1 168 ? 11.888 19.498 2.505 1.00 80.12 168 GLU A O 1
ATOM 1326 N N . MET A 1 169 ? 13.343 18.880 0.916 1.00 74.69 169 MET A N 1
ATOM 1327 C CA . MET A 1 169 ? 13.692 17.585 1.509 1.00 74.69 169 MET A CA 1
ATOM 1328 C C . MET A 1 169 ? 14.404 17.737 2.859 1.00 74.69 169 MET A C 1
ATOM 1330 O O . MET A 1 169 ? 15.490 18.317 2.946 1.00 74.69 169 MET A O 1
ATOM 1334 N N . ALA A 1 170 ? 13.852 17.104 3.891 1.00 75.19 170 ALA A N 1
ATOM 1335 C CA . ALA A 1 170 ? 14.481 16.922 5.194 1.00 75.19 170 ALA A CA 1
ATOM 1336 C C . ALA A 1 170 ? 15.323 15.632 5.271 1.00 75.19 170 ALA A C 1
ATOM 1338 O O . ALA A 1 170 ? 16.203 15.523 6.129 1.00 75.19 170 ALA A O 1
ATOM 1339 N N . GLU A 1 171 ? 15.105 14.667 4.370 1.00 75.75 171 GLU A N 1
ATOM 1340 C CA . GLU A 1 171 ? 15.902 13.442 4.270 1.00 75.75 171 GLU A CA 1
ATOM 1341 C C . GLU A 1 171 ? 16.767 13.407 3.012 1.00 75.75 171 GLU A C 1
ATOM 1343 O O . GLU A 1 171 ? 16.281 13.462 1.887 1.00 75.75 171 GLU A O 1
ATOM 1348 N N . PHE A 1 172 ? 18.077 13.235 3.187 1.00 69.25 172 PHE A N 1
ATOM 1349 C CA . PHE A 1 172 ? 18.998 13.028 2.074 1.00 69.25 172 PHE A CA 1
ATOM 1350 C C . PHE A 1 172 ? 19.332 11.539 1.925 1.00 69.25 172 PHE A C 1
ATOM 1352 O O . PHE A 1 172 ? 19.782 10.906 2.880 1.00 69.25 172 PHE A O 1
ATOM 1359 N N . ASN A 1 173 ? 19.188 10.997 0.709 1.00 64.69 173 ASN A N 1
ATOM 1360 C CA . ASN A 1 173 ? 19.537 9.611 0.362 1.00 64.69 173 ASN A CA 1
ATOM 1361 C C . ASN A 1 173 ? 18.737 8.530 1.130 1.00 64.69 173 ASN A C 1
ATOM 1363 O O . ASN A 1 173 ? 19.267 7.451 1.410 1.00 64.69 173 ASN A O 1
ATOM 1367 N N . SER A 1 174 ? 17.473 8.805 1.467 1.00 66.50 174 SER A N 1
ATOM 1368 C CA . SER A 1 174 ? 16.528 7.787 1.939 1.00 66.50 174 SER A CA 1
ATOM 1369 C C . SER A 1 174 ? 15.886 7.030 0.769 1.00 66.50 174 SER A C 1
ATOM 1371 O O . SER A 1 174 ? 16.032 7.403 -0.401 1.00 66.50 174 SER A O 1
ATOM 1373 N N . ALA A 1 175 ? 15.227 5.906 1.067 1.00 63.50 175 ALA A N 1
ATOM 1374 C CA . ALA A 1 175 ? 14.467 5.179 0.056 1.00 63.50 175 ALA A CA 1
ATOM 1375 C C . ALA A 1 175 ? 13.343 6.087 -0.487 1.00 63.50 175 ALA A C 1
ATOM 1377 O O . ALA A 1 175 ? 12.624 6.674 0.326 1.00 63.50 175 ALA A O 1
ATOM 1378 N N . PRO A 1 176 ? 13.199 6.217 -1.821 1.00 60.44 176 PRO A N 1
ATOM 1379 C CA . PRO A 1 176 ? 12.193 7.087 -2.423 1.00 60.44 176 PRO A CA 1
ATOM 1380 C C . PRO A 1 176 ? 10.773 6.578 -2.143 1.00 60.44 176 PRO A C 1
ATOM 1382 O O . PRO A 1 176 ? 10.571 5.372 -1.984 1.00 60.44 176 PRO A O 1
ATOM 1385 N N . TYR A 1 177 ? 9.827 7.520 -2.090 1.00 55.59 177 TYR A N 1
ATOM 1386 C CA . TYR A 1 177 ? 8.407 7.299 -1.784 1.00 55.59 177 TYR A CA 1
ATOM 1387 C C . TYR A 1 177 ? 7.665 6.447 -2.825 1.00 55.59 177 TYR A C 1
ATOM 1389 O O . TYR A 1 177 ? 7.981 6.565 -4.035 1.00 55.59 177 TYR A O 1
#

Radius of gyration: 17.11 Å; chains: 1; bounding box: 43×45×48 Å

Secondary structure (DSSP, 8-state):
---GGG--PPPSSHHHHHHHHHHHHHHHS-SSHHHHHHHHHTT--SHHHHHHHHHHHHHHHTT-TTHHHHHHHHHHHHHHHTTSS-HHHHHHHHHHHHHS--STTSS-------SSHHHHHHHHHHHHHHHHHSTTSBPTTT--BHHHHHHHHHHHHHHHHHHHHHH--S-SSPPP-

Sequence (177 aa):
ICHAARQGRAPAILADRIGEALEQVSNFAEADTVRALARLATGRGGAETDAIIAAALPAIEDCHDCADFILVPLLWCRRVYGDRIAVGLRHRIDEAILNYRYWMDEPGNDVQWYFSENHALLFHTAAYLGGHLLPEARFVRSGRTGAEQSTVGLARVRAWLDHFEEWEMAEFNSAPY

pLDDT: mean 93.32, std 9.71, range [48.38, 98.88]